Protein AF-A0A354ZD73-F1 (afdb_monomer)

Structure (mmCIF, N/CA/C/O backbone):
data_AF-A0A354ZD73-F1
#
_entry.id   AF-A0A354ZD73-F1
#
loop_
_atom_site.group_PDB
_atom_site.id
_atom_site.type_symbol
_atom_site.label_atom_id
_atom_site.label_alt_id
_atom_site.label_comp_id
_atom_site.label_asym_id
_atom_site.label_entity_id
_atom_site.label_seq_id
_atom_site.pdbx_PDB_ins_code
_atom_site.Cartn_x
_atom_site.Cartn_y
_atom_site.Cartn_z
_atom_site.occupancy
_atom_site.B_iso_or_equiv
_atom_site.auth_seq_id
_atom_site.auth_comp_id
_atom_site.auth_asym_id
_atom_site.auth_atom_id
_atom_site.pdbx_PDB_model_num
ATOM 1 N N . MET A 1 1 ? 19.094 -7.337 -6.794 1.00 48.59 1 MET A N 1
ATOM 2 C CA . MET A 1 1 ? 18.488 -6.090 -7.311 1.00 48.59 1 MET A CA 1
ATOM 3 C C . MET A 1 1 ? 19.042 -4.932 -6.494 1.00 48.59 1 MET A C 1
ATOM 5 O O . MET A 1 1 ? 19.182 -5.129 -5.290 1.00 48.59 1 MET A O 1
ATOM 9 N N . PRO A 1 2 ? 19.448 -3.804 -7.098 1.00 50.88 2 PRO A N 1
ATOM 10 C CA . PRO A 1 2 ? 19.983 -2.680 -6.335 1.00 50.88 2 PRO A CA 1
ATOM 11 C C . PRO A 1 2 ? 18.893 -2.115 -5.415 1.00 50.88 2 PRO A C 1
ATOM 13 O O . PRO A 1 2 ? 17.715 -2.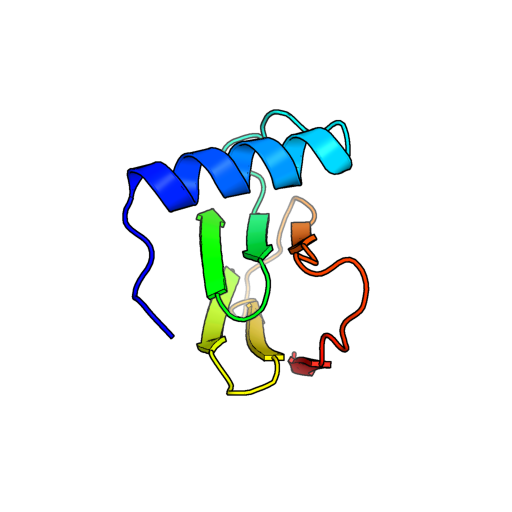094 -5.772 1.00 50.88 2 PRO A O 1
ATOM 16 N N . ASN A 1 3 ? 19.278 -1.717 -4.204 1.00 59.53 3 ASN A N 1
ATOM 17 C CA . ASN A 1 3 ? 18.376 -1.032 -3.282 1.00 59.53 3 ASN A CA 1
ATOM 18 C C . ASN A 1 3 ? 18.073 0.361 -3.849 1.00 59.53 3 ASN A C 1
ATOM 20 O O . ASN A 1 3 ? 19.011 1.128 -4.058 1.00 59.53 3 ASN A O 1
ATOM 24 N N . LEU A 1 4 ? 16.795 0.676 -4.086 1.00 70.94 4 LEU A N 1
ATOM 25 C CA . LEU A 1 4 ? 16.383 2.005 -4.540 1.00 70.94 4 LEU A CA 1
ATOM 26 C C . LEU A 1 4 ? 16.703 3.058 -3.475 1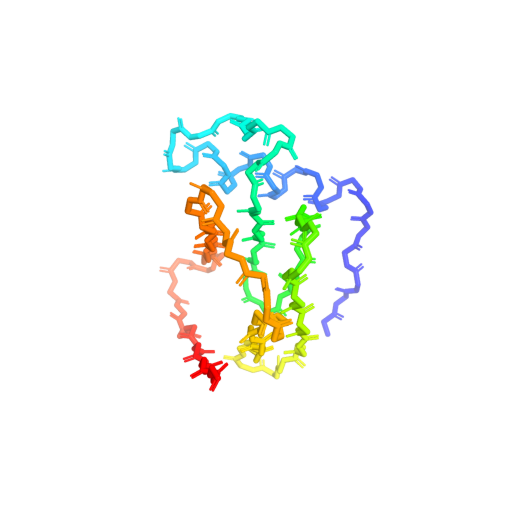.00 70.94 4 LEU A C 1
ATOM 28 O O . LEU A 1 4 ? 16.416 2.867 -2.287 1.00 70.94 4 LEU A O 1
ATOM 32 N N . THR A 1 5 ? 17.251 4.181 -3.918 1.00 83.31 5 THR A N 1
ATOM 33 C CA . THR A 1 5 ? 17.458 5.377 -3.100 1.00 83.31 5 THR A CA 1
ATOM 34 C C . THR A 1 5 ? 16.125 6.059 -2.776 1.00 83.31 5 THR A C 1
ATOM 36 O O . THR A 1 5 ? 15.111 5.824 -3.434 1.00 83.31 5 THR A O 1
ATOM 39 N N . SER A 1 6 ? 16.097 6.925 -1.757 1.00 82.44 6 SER A N 1
ATOM 40 C CA . SER A 1 6 ? 14.871 7.647 -1.376 1.00 82.44 6 SER A CA 1
ATOM 41 C C . SER A 1 6 ? 14.308 8.503 -2.518 1.00 82.44 6 SER A C 1
ATOM 43 O O . SER A 1 6 ? 13.100 8.513 -2.720 1.00 82.44 6 SER A O 1
ATOM 45 N N . ALA A 1 7 ? 15.175 9.147 -3.305 1.00 85.19 7 ALA A N 1
ATOM 46 C CA . ALA A 1 7 ? 14.761 9.977 -4.437 1.00 85.19 7 ALA A CA 1
ATOM 47 C C . ALA A 1 7 ? 14.120 9.151 -5.568 1.00 85.19 7 ALA A C 1
ATOM 49 O O . ALA A 1 7 ? 13.094 9.541 -6.118 1.00 85.19 7 ALA A O 1
ATOM 50 N N . GLU A 1 8 ? 14.676 7.976 -5.881 1.00 85.19 8 GLU A N 1
ATOM 51 C CA . GLU A 1 8 ? 14.094 7.071 -6.883 1.00 85.19 8 GLU A CA 1
ATOM 52 C C . GLU A 1 8 ? 12.728 6.539 -6.430 1.00 85.19 8 GLU A C 1
ATOM 54 O O . GLU A 1 8 ? 11.803 6.439 -7.233 1.00 85.19 8 GLU A O 1
ATOM 59 N N . LYS A 1 9 ? 12.565 6.242 -5.132 1.00 83.75 9 LYS A N 1
ATOM 60 C CA . LYS A 1 9 ? 11.270 5.817 -4.580 1.00 83.75 9 LYS A CA 1
ATOM 61 C C . LYS A 1 9 ? 10.207 6.903 -4.692 1.00 83.75 9 LYS A C 1
ATOM 63 O O . LYS A 1 9 ? 9.069 6.583 -5.019 1.00 83.75 9 LYS A O 1
ATOM 68 N N . GLU A 1 10 ? 10.564 8.158 -4.430 1.00 86.56 10 GLU A N 1
ATOM 69 C CA . GLU A 1 10 ? 9.647 9.296 -4.561 1.00 86.56 10 GLU A CA 1
ATOM 70 C C . GLU A 1 10 ? 9.183 9.486 -6.007 1.00 86.56 10 GLU A C 1
ATOM 72 O O . GLU A 1 10 ? 7.991 9.682 -6.246 1.00 86.56 10 GLU A O 1
ATOM 77 N N . GLN A 1 11 ? 10.095 9.362 -6.976 1.00 86.81 11 GLN A N 1
ATOM 78 C CA . GLN A 1 11 ? 9.742 9.466 -8.389 1.00 86.81 11 GLN A CA 1
ATOM 79 C C . GLN A 1 11 ? 8.784 8.345 -8.821 1.00 86.81 11 GLN A C 1
ATOM 81 O O . GLN A 1 11 ? 7.740 8.623 -9.410 1.00 86.81 11 GLN A O 1
ATOM 86 N N . LEU A 1 12 ? 9.086 7.091 -8.476 1.00 85.81 12 LEU A N 1
ATOM 87 C CA . LEU A 1 12 ? 8.227 5.954 -8.830 1.00 85.81 12 LEU A CA 1
ATOM 88 C C . LEU A 1 12 ? 6.873 6.003 -8.120 1.00 85.81 12 LEU A C 1
ATOM 90 O O . LEU A 1 12 ? 5.859 5.604 -8.688 1.00 85.81 12 LEU A O 1
ATOM 94 N N . LEU A 1 13 ? 6.836 6.517 -6.889 1.00 85.50 13 LEU A N 1
ATOM 95 C CA . LEU A 1 13 ? 5.589 6.752 -6.171 1.00 85.50 13 LEU A CA 1
ATOM 96 C C . LEU A 1 13 ? 4.722 7.777 -6.911 1.00 85.50 13 LEU A C 1
ATOM 98 O O . LEU A 1 13 ? 3.529 7.545 -7.094 1.00 85.50 13 LEU A O 1
ATOM 102 N N . ALA A 1 14 ? 5.316 8.883 -7.364 1.00 86.19 14 ALA A N 1
ATOM 103 C CA . ALA A 1 14 ? 4.604 9.904 -8.125 1.00 86.19 14 ALA A CA 1
ATOM 104 C C . ALA A 1 14 ? 4.064 9.354 -9.456 1.00 86.19 14 ALA A C 1
ATOM 106 O O . ALA A 1 14 ? 2.903 9.591 -9.787 1.00 86.19 14 ALA A O 1
ATOM 107 N N . GLU A 1 15 ? 4.867 8.575 -10.185 1.00 85.44 15 GLU A N 1
ATOM 108 C CA . GLU A 1 15 ? 4.455 7.919 -11.433 1.00 85.44 15 GLU A CA 1
ATOM 109 C C . GLU A 1 15 ? 3.316 6.909 -11.202 1.00 85.44 15 GLU A C 1
ATOM 111 O O . GLU A 1 15 ? 2.317 6.915 -11.928 1.00 85.44 15 GLU A O 1
ATOM 116 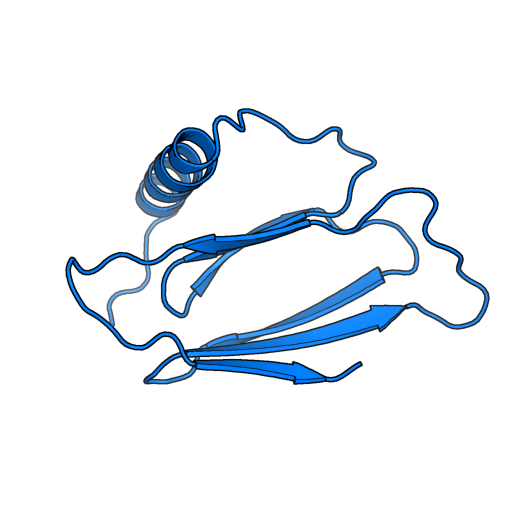N N . LEU A 1 16 ? 3.413 6.087 -10.151 1.00 84.19 16 LEU A N 1
ATOM 117 C CA . LEU A 1 16 ? 2.380 5.120 -9.777 1.00 84.19 16 LEU A CA 1
ATOM 118 C C . LEU A 1 16 ? 1.051 5.809 -9.458 1.00 84.19 16 LEU A C 1
ATOM 120 O O . LEU A 1 16 ? 0.009 5.407 -9.975 1.00 84.19 16 LEU A O 1
ATOM 124 N N . LEU A 1 17 ? 1.079 6.848 -8.626 1.00 85.12 17 LEU A N 1
ATOM 125 C CA . LEU A 1 17 ? -0.121 7.586 -8.246 1.00 85.12 17 LEU A CA 1
ATOM 126 C C . LEU A 1 17 ? -0.744 8.287 -9.467 1.00 85.12 17 LEU A C 1
ATOM 128 O O . LEU A 1 17 ? -1.946 8.144 -9.713 1.00 85.12 17 LEU A O 1
ATOM 132 N N . ALA A 1 18 ? 0.076 8.930 -10.304 1.00 86.12 18 ALA A N 1
ATOM 133 C CA . ALA A 1 18 ? -0.383 9.566 -11.537 1.00 86.12 18 ALA A CA 1
ATOM 134 C C . ALA A 1 18 ? -1.067 8.575 -12.497 1.00 86.12 18 ALA A C 1
ATOM 136 O O . ALA A 1 18 ? -2.079 8.922 -13.107 1.00 86.12 18 ALA A O 1
ATOM 137 N N . SER A 1 19 ? -0.581 7.328 -12.587 1.00 83.44 19 SER A N 1
ATOM 138 C CA . SER A 1 19 ? -1.158 6.296 -13.468 1.00 83.44 19 SER A CA 1
ATOM 139 C C . SER A 1 19 ? -2.620 5.949 -13.151 1.00 83.44 19 SER A C 1
ATOM 141 O O . SER A 1 19 ? -3.373 5.555 -14.041 1.00 83.44 19 SER A O 1
ATOM 143 N N . ILE A 1 20 ? -3.046 6.147 -11.900 1.00 81.25 20 ILE A N 1
ATOM 144 C CA . ILE A 1 20 ? -4.421 5.917 -11.438 1.00 81.25 20 ILE A CA 1
ATOM 145 C C . ILE A 1 20 ? -5.197 7.229 -11.227 1.00 81.25 20 ILE A C 1
ATOM 147 O O . ILE A 1 20 ? -6.245 7.227 -10.586 1.00 81.25 20 ILE A O 1
ATOM 151 N N . ASN A 1 21 ? -4.697 8.353 -11.763 1.00 84.31 21 ASN A N 1
ATOM 152 C CA . ASN A 1 21 ? -5.209 9.715 -11.540 1.00 84.31 21 ASN A CA 1
ATOM 153 C C . ASN A 1 21 ? -5.321 10.105 -10.056 1.00 84.31 21 ASN A C 1
ATOM 155 O O . ASN A 1 21 ? -6.096 10.994 -9.693 1.00 84.31 21 ASN A O 1
ATOM 159 N N . GLN A 1 22 ? -4.533 9.463 -9.196 1.00 82.38 22 GLN A N 1
ATOM 160 C CA . GLN A 1 22 ? -4.478 9.764 -7.778 1.00 82.38 22 GLN A CA 1
ATOM 161 C C . GLN A 1 22 ? -3.272 10.653 -7.509 1.00 82.38 22 GLN A C 1
ATOM 163 O O . GLN A 1 22 ? -2.205 10.455 -8.067 1.00 82.38 22 GLN A O 1
ATOM 168 N N . HIS A 1 23 ? -3.433 11.658 -6.658 1.00 75.50 23 HIS A N 1
ATOM 169 C CA . HIS A 1 23 ? -2.335 12.582 -6.339 1.00 75.50 23 HIS A CA 1
ATOM 170 C C . HIS A 1 23 ? -1.989 12.548 -4.856 1.00 75.50 23 HIS A C 1
ATOM 172 O O . HIS A 1 23 ? -0.840 12.760 -4.473 1.00 75.50 23 HIS A O 1
ATOM 178 N N . LYS A 1 24 ? -2.990 12.288 -4.010 1.0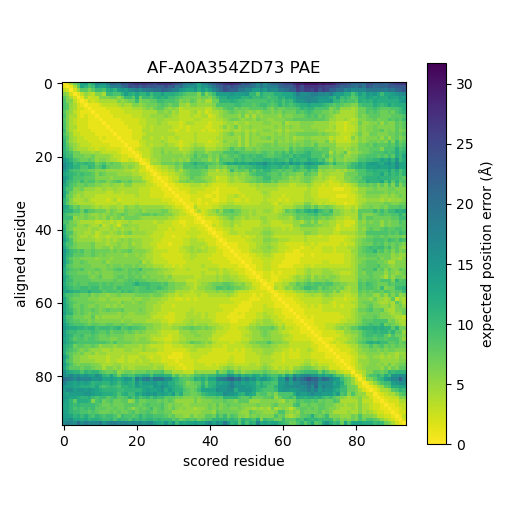0 76.88 24 LYS A N 1
ATOM 179 C CA . LYS A 1 24 ? -2.836 12.250 -2.564 1.00 76.88 24 LYS A CA 1
ATOM 180 C C . LYS A 1 24 ? -3.996 11.485 -1.933 1.00 76.88 24 LYS A C 1
ATOM 182 O O . LYS A 1 24 ? -5.138 11.651 -2.349 1.00 76.88 24 LYS A O 1
ATOM 187 N N . PHE A 1 25 ? -3.698 10.686 -0.917 1.00 81.19 25 PHE A N 1
ATOM 188 C CA . PHE A 1 25 ? -4.701 10.157 0.002 1.00 81.19 25 PHE A CA 1
ATOM 189 C C . PHE A 1 25 ? -4.792 11.050 1.241 1.00 81.19 25 PHE A C 1
ATOM 191 O O . PHE A 1 25 ? -3.788 11.626 1.672 1.00 81.19 25 PHE A O 1
ATOM 198 N N . GLU A 1 26 ? -5.983 11.147 1.826 1.00 84.31 26 GLU A N 1
ATOM 199 C CA . GLU A 1 26 ? -6.139 11.811 3.119 1.00 84.31 26 GLU A CA 1
ATOM 200 C C . GLU A 1 26 ? -5.376 11.046 4.220 1.00 84.31 26 GLU A C 1
ATOM 202 O O . GLU A 1 26 ? -5.241 9.819 4.138 1.00 84.31 26 GLU A O 1
ATOM 207 N N . PRO A 1 27 ? -4.851 11.734 5.254 1.00 83.06 27 PRO A N 1
ATOM 208 C CA . PRO A 1 27 ? -4.022 11.100 6.284 1.00 83.06 27 PRO A CA 1
ATOM 209 C C . PRO A 1 27 ? -4.723 9.983 7.072 1.00 83.06 27 PRO A C 1
ATOM 211 O O . PRO A 1 27 ? -4.060 9.101 7.613 1.00 83.06 27 PRO A O 1
ATOM 214 N N . ASP A 1 28 ? -6.053 10.009 7.148 1.00 85.00 28 ASP A N 1
ATOM 215 C CA . ASP A 1 28 ? -6.892 9.028 7.842 1.00 85.00 28 ASP A CA 1
ATOM 216 C C . ASP A 1 28 ? -7.311 7.840 6.954 1.00 85.00 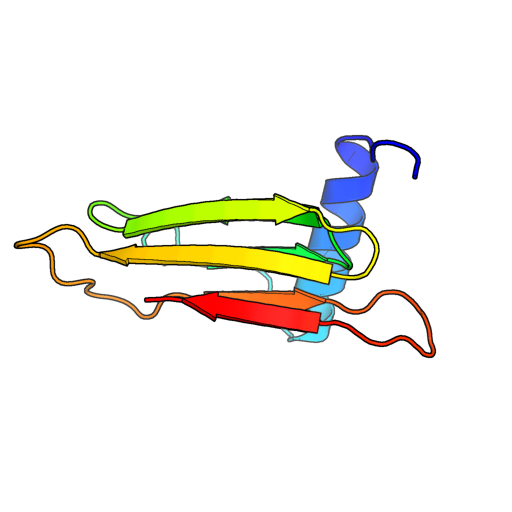28 ASP A C 1
ATOM 218 O O . ASP A 1 28 ? -8.084 6.975 7.381 1.00 85.00 28 ASP A O 1
ATOM 222 N N . ILE A 1 29 ? -6.805 7.779 5.721 1.00 88.38 29 ILE A N 1
ATOM 223 C CA . ILE A 1 29 ? -7.028 6.678 4.787 1.00 88.38 29 ILE A CA 1
ATOM 224 C C . ILE A 1 29 ? -5.767 5.822 4.732 1.00 88.38 29 ILE A C 1
ATOM 226 O O . ILE A 1 29 ? -4.687 6.280 4.342 1.00 88.38 29 ILE A O 1
ATOM 230 N N . ALA A 1 30 ? -5.908 4.549 5.100 1.00 91.62 30 ALA A N 1
ATOM 231 C CA . ALA A 1 30 ? -4.815 3.599 4.984 1.00 91.62 30 ALA A CA 1
ATOM 232 C C . ALA A 1 30 ? -4.536 3.288 3.511 1.00 91.62 30 ALA A C 1
ATOM 234 O O . ALA A 1 30 ? -5.448 2.935 2.760 1.00 91.62 30 ALA A O 1
ATOM 235 N N . HIS A 1 31 ? -3.274 3.393 3.115 1.00 91.38 31 HIS A N 1
ATOM 236 C CA . HIS A 1 31 ? -2.835 3.111 1.756 1.00 91.38 31 HIS A CA 1
ATOM 237 C C . HIS A 1 31 ? -1.442 2.492 1.751 1.00 91.38 31 HIS A C 1
ATOM 239 O O . HIS A 1 31 ? -0.606 2.812 2.599 1.00 91.38 31 HIS A O 1
ATOM 245 N N . ILE A 1 32 ? -1.209 1.568 0.824 1.00 90.25 32 ILE A N 1
ATOM 246 C CA . ILE A 1 32 ? 0.082 0.920 0.618 1.00 90.25 32 ILE A CA 1
ATOM 247 C C . ILE A 1 32 ? 0.391 0.939 -0.874 1.00 90.25 32 ILE A C 1
ATOM 249 O O . ILE A 1 32 ? -0.372 0.400 -1.679 1.00 90.25 32 ILE A O 1
ATOM 253 N N . GLU A 1 33 ? 1.535 1.517 -1.228 1.00 89.06 33 GLU A N 1
ATOM 254 C CA . GLU A 1 33 ? 2.041 1.567 -2.593 1.00 89.06 33 GLU A CA 1
ATOM 255 C C . GLU A 1 33 ? 3.174 0.563 -2.771 1.00 89.06 33 GLU A C 1
ATOM 257 O O . GLU A 1 33 ? 4.244 0.661 -2.160 1.00 89.06 33 GLU A O 1
ATOM 262 N N . ILE A 1 34 ? 2.927 -0.418 -3.629 1.00 85.62 34 ILE A N 1
ATOM 263 C CA . ILE A 1 34 ? 3.846 -1.500 -3.950 1.00 85.62 34 ILE A CA 1
ATOM 264 C C . ILE A 1 34 ? 4.176 -1.396 -5.424 1.00 85.62 34 ILE A C 1
ATOM 266 O O . ILE A 1 34 ? 3.288 -1.304 -6.264 1.00 85.62 34 ILE A O 1
ATOM 270 N N . HIS A 1 35 ? 5.456 -1.440 -5.747 1.00 81.81 35 HIS A N 1
ATOM 271 C CA . HIS A 1 35 ? 5.933 -1.306 -7.105 1.00 81.81 35 HIS A CA 1
ATOM 272 C C . HIS A 1 35 ? 6.944 -2.408 -7.411 1.00 81.81 35 HIS A C 1
ATOM 274 O O . HIS A 1 35 ? 7.941 -2.580 -6.700 1.00 81.81 35 HIS A O 1
ATOM 280 N N . GLY A 1 36 ? 6.634 -3.222 -8.424 1.00 78.81 36 GLY A N 1
ATOM 281 C CA . GLY A 1 36 ? 7.318 -4.493 -8.649 1.00 78.81 36 GLY A CA 1
ATOM 282 C C . GLY A 1 36 ? 7.204 -5.399 -7.420 1.00 78.81 36 GLY A C 1
ATOM 283 O O . GLY A 1 36 ? 6.105 -5.822 -7.055 1.00 78.81 36 GLY A O 1
ATOM 284 N N . ASN A 1 37 ? 8.342 -5.646 -6.765 1.00 77.31 37 ASN A N 1
ATOM 285 C CA . ASN A 1 37 ? 8.456 -6.509 -5.585 1.00 77.31 37 ASN A CA 1
ATOM 286 C C . ASN A 1 37 ? 8.747 -5.718 -4.294 1.00 77.31 37 ASN A C 1
ATOM 288 O O . ASN A 1 37 ? 9.075 -6.313 -3.267 1.00 77.31 37 ASN A O 1
ATOM 292 N N . GLN A 1 38 ? 8.681 -4.381 -4.329 1.00 78.12 38 GLN A N 1
ATOM 293 C CA . GLN A 1 38 ? 9.075 -3.513 -3.216 1.00 78.12 38 GLN A CA 1
ATOM 294 C C . GLN A 1 38 ? 7.938 -2.603 -2.758 1.00 78.12 38 GLN A C 1
ATOM 296 O O . GLN A 1 38 ? 7.167 -2.091 -3.564 1.00 78.12 38 GLN A O 1
ATOM 301 N N . VAL A 1 39 ? 7.878 -2.352 -1.450 1.00 83.75 39 VAL A N 1
ATOM 302 C CA . VAL A 1 39 ? 7.009 -1.316 -0.880 1.00 83.75 39 VAL A CA 1
ATOM 303 C C . VAL A 1 39 ? 7.693 0.040 -1.038 1.00 83.75 39 VAL A C 1
ATOM 305 O O . VAL A 1 39 ? 8.798 0.241 -0.522 1.00 83.75 39 VAL A O 1
ATOM 308 N N . LEU A 1 40 ? 7.036 0.959 -1.745 1.00 83.75 40 LEU A N 1
ATOM 309 C CA . LEU A 1 40 ? 7.497 2.336 -1.914 1.00 83.75 40 LEU A CA 1
ATOM 310 C C . LEU A 1 40 ? 7.084 3.198 -0.724 1.00 83.75 40 LEU A C 1
ATOM 312 O O . LEU A 1 40 ? 7.916 3.908 -0.163 1.00 83.75 40 LEU A O 1
ATOM 316 N N . ASN A 1 41 ? 5.815 3.099 -0.326 1.00 85.75 41 ASN A N 1
ATOM 317 C CA . ASN A 1 41 ? 5.227 3.897 0.737 1.00 85.75 41 ASN A CA 1
ATOM 318 C C . ASN A 1 41 ? 4.080 3.146 1.431 1.00 85.75 41 ASN A C 1
ATOM 320 O O . ASN A 1 41 ? 3.503 2.203 0.882 1.00 85.75 41 ASN A O 1
ATOM 324 N N . LYS A 1 42 ? 3.793 3.535 2.678 1.00 88.44 42 LYS A N 1
ATOM 325 C CA . LYS A 1 42 ? 2.616 3.073 3.413 1.00 88.44 42 LYS A CA 1
ATOM 326 C C . LYS A 1 42 ? 2.152 4.106 4.432 1.00 88.44 42 LYS A C 1
ATOM 328 O O . LYS A 1 42 ? 2.955 4.631 5.200 1.00 88.44 42 LYS A O 1
ATOM 333 N N . ASN A 1 43 ? 0.843 4.284 4.510 1.00 91.00 43 ASN A N 1
ATOM 334 C CA . ASN A 1 43 ? 0.154 4.944 5.607 1.00 91.00 43 ASN A CA 1
ATOM 335 C C . ASN A 1 43 ? -0.773 3.929 6.276 1.00 91.00 43 ASN A C 1
ATOM 337 O O . ASN A 1 43 ? -1.639 3.346 5.622 1.00 91.00 43 ASN A O 1
ATOM 341 N N . LEU A 1 44 ? -0.582 3.698 7.572 1.00 90.62 44 LEU A N 1
ATOM 342 C CA . LEU A 1 44 ? -1.391 2.759 8.344 1.00 90.62 44 LEU A CA 1
ATOM 343 C C . LEU A 1 44 ? -2.205 3.522 9.381 1.00 90.62 44 LEU A C 1
ATOM 345 O O . LEU A 1 44 ? -1.695 4.426 10.039 1.00 90.62 44 LEU A O 1
ATOM 349 N N . VAL A 1 45 ? -3.460 3.120 9.540 1.00 91.81 45 VAL A N 1
ATOM 350 C CA . VAL A 1 45 ? -4.356 3.644 10.574 1.00 91.81 45 VAL A CA 1
ATOM 351 C C . VAL A 1 45 ? -4.378 2.714 11.781 1.00 91.81 45 VAL A C 1
ATOM 353 O O . VAL A 1 45 ? -3.996 1.544 11.700 1.00 91.81 45 VAL A O 1
ATOM 356 N N . GLU A 1 46 ? -4.843 3.232 12.913 1.00 92.00 46 GLU A N 1
ATOM 357 C CA . GLU A 1 46 ? -4.956 2.456 14.143 1.00 92.00 46 GLU A CA 1
ATOM 358 C C . GLU A 1 46 ? -5.788 1.179 13.933 1.00 92.00 46 GLU A C 1
ATOM 360 O O . GLU A 1 46 ? -6.847 1.191 13.303 1.00 92.00 46 GLU A O 1
ATOM 365 N N . GLY A 1 47 ? -5.289 0.057 14.455 1.00 91.19 47 GLY A N 1
ATOM 366 C CA . GLY A 1 47 ? -5.941 -1.241 14.311 1.00 91.19 47 GLY A CA 1
ATOM 367 C C . GLY A 1 47 ? -5.609 -1.996 13.024 1.00 91.19 47 GLY A C 1
ATOM 368 O O . GLY A 1 47 ? -5.984 -3.162 12.934 1.00 91.19 47 GLY A O 1
ATOM 369 N N . LEU A 1 48 ? -4.892 -1.404 12.061 1.00 92.75 48 LEU A N 1
ATOM 370 C CA . LEU A 1 48 ? -4.447 -2.083 10.841 1.00 92.75 48 LEU A CA 1
ATOM 371 C C . LEU A 1 48 ? -2.957 -2.450 10.913 1.00 92.75 48 LEU A C 1
ATOM 373 O O . LEU A 1 48 ? -2.091 -1.593 11.072 1.00 92.75 48 LEU A O 1
ATOM 377 N N . ILE A 1 49 ? -2.653 -3.732 10.723 1.00 91.81 49 ILE A N 1
ATOM 378 C CA . ILE A 1 49 ? -1.294 -4.262 10.601 1.00 91.81 49 ILE A CA 1
ATOM 379 C C . ILE A 1 49 ? -1.073 -4.710 9.160 1.00 91.81 49 ILE A C 1
ATOM 381 O O . ILE A 1 49 ? -1.837 -5.519 8.634 1.00 91.81 49 ILE A O 1
ATOM 385 N N . VAL A 1 50 ? 0.005 -4.218 8.548 1.00 89.31 50 VAL A N 1
ATOM 386 C CA . VAL A 1 50 ? 0.461 -4.662 7.227 1.00 89.31 50 VAL A CA 1
ATOM 387 C C . VAL A 1 50 ? 1.934 -5.041 7.295 1.00 89.31 50 VAL A C 1
ATOM 389 O O . VAL A 1 50 ? 2.797 -4.209 7.594 1.00 89.31 50 VAL A O 1
ATOM 392 N N . GLU A 1 51 ? 2.209 -6.305 6.996 1.00 88.62 51 GLU A N 1
ATOM 393 C CA . GLU A 1 51 ? 3.550 -6.874 6.897 1.00 88.62 51 GLU A CA 1
ATOM 394 C C . GLU A 1 51 ? 3.819 -7.236 5.439 1.00 88.62 51 GLU A C 1
ATOM 396 O O . GLU A 1 51 ? 2.981 -7.854 4.785 1.00 88.62 51 GLU A O 1
ATOM 401 N N . SER A 1 52 ? 4.983 -6.850 4.925 1.00 83.81 52 SER A N 1
ATOM 402 C CA . SER A 1 52 ? 5.364 -7.070 3.531 1.00 83.81 52 SER A CA 1
ATOM 403 C C . SER A 1 52 ? 6.730 -7.735 3.440 1.00 83.81 52 SER A C 1
ATOM 405 O O . SER A 1 52 ? 7.672 -7.297 4.101 1.00 83.81 52 SER A O 1
ATOM 407 N N . GLU A 1 53 ? 6.849 -8.729 2.571 1.00 84.50 53 GLU A N 1
ATOM 408 C CA . GLU A 1 53 ? 8.084 -9.448 2.274 1.00 84.50 53 GLU A CA 1
ATOM 409 C C . GLU A 1 53 ? 8.329 -9.422 0.761 1.00 84.50 53 GLU A C 1
ATOM 411 O O . GLU A 1 53 ? 7.485 -9.860 -0.025 1.00 84.50 53 GLU A O 1
ATOM 416 N N . THR A 1 54 ? 9.482 -8.892 0.349 1.00 80.62 54 THR A N 1
ATOM 417 C CA . THR A 1 54 ? 9.933 -8.920 -1.047 1.00 80.62 54 THR A CA 1
ATOM 418 C C . THR A 1 54 ? 10.368 -10.332 -1.421 1.00 80.62 54 THR A C 1
ATOM 420 O O . THR A 1 54 ? 11.207 -10.924 -0.744 1.00 80.62 54 THR A O 1
ATOM 423 N N . LEU A 1 55 ? 9.819 -10.855 -2.515 1.00 80.12 55 LEU A N 1
ATOM 424 C CA . LEU A 1 55 ? 10.192 -12.137 -3.105 1.00 80.12 55 LEU A CA 1
ATOM 425 C C . LEU A 1 55 ? 10.989 -11.904 -4.400 1.00 80.12 55 LEU A C 1
ATOM 427 O O . LEU A 1 55 ? 11.058 -10.790 -4.924 1.00 80.12 55 LEU A O 1
ATOM 431 N N . GLU A 1 56 ? 11.584 -12.969 -4.936 1.00 77.50 56 GLU A N 1
ATOM 432 C CA . GLU A 1 56 ? 12.310 -12.924 -6.213 1.00 77.50 56 GLU A CA 1
ATOM 433 C C . GLU A 1 56 ? 11.392 -12.544 -7.390 1.00 77.50 56 GLU A C 1
ATOM 435 O O . GLU A 1 56 ? 11.791 -11.787 -8.272 1.00 77.50 56 GLU A O 1
ATOM 440 N N . ASP A 1 57 ? 10.136 -12.994 -7.356 1.00 73.50 57 ASP A N 1
ATOM 441 C CA . ASP A 1 57 ? 9.142 -12.867 -8.428 1.00 73.50 57 ASP A CA 1
ATOM 442 C C . ASP A 1 57 ? 7.830 -12.193 -7.978 1.00 73.50 57 ASP A C 1
ATOM 444 O O . ASP A 1 57 ? 6.793 -12.309 -8.635 1.00 73.50 57 ASP A O 1
ATOM 448 N N . GLY A 1 58 ? 7.840 -11.517 -6.830 1.00 76.06 58 GLY A N 1
ATOM 449 C CA . GLY A 1 58 ? 6.643 -10.859 -6.325 1.00 76.06 58 GLY A CA 1
ATOM 450 C C . GLY A 1 58 ? 6.811 -10.239 -4.950 1.00 76.06 58 GLY A C 1
ATOM 451 O O . GLY A 1 58 ? 7.914 -10.001 -4.458 1.00 76.06 58 GLY A O 1
ATOM 452 N N . VAL A 1 59 ? 5.680 -10.009 -4.300 1.00 82.44 59 VAL A N 1
ATOM 453 C CA . VAL A 1 59 ? 5.607 -9.505 -2.931 1.00 82.44 59 VAL A CA 1
ATOM 454 C C . VAL A 1 59 ? 4.575 -10.324 -2.168 1.00 82.44 59 VAL A C 1
ATOM 456 O O . VAL A 1 59 ? 3.496 -10.631 -2.680 1.00 82.44 59 VAL A O 1
ATOM 459 N N . ARG A 1 60 ? 4.895 -10.688 -0.930 1.00 84.56 60 ARG A N 1
ATOM 460 C CA . ARG A 1 60 ? 3.924 -11.254 0.005 1.00 84.56 60 ARG A CA 1
ATOM 461 C C . ARG A 1 60 ? 3.463 -10.157 0.943 1.00 84.56 60 ARG A C 1
ATOM 463 O O . ARG A 1 60 ? 4.294 -9.496 1.561 1.00 84.56 60 ARG A O 1
ATOM 470 N N . VAL A 1 61 ? 2.150 -9.994 1.073 1.00 84.44 61 VAL A N 1
ATOM 471 C CA . VAL A 1 61 ? 1.551 -9.000 1.968 1.00 84.44 61 VAL A CA 1
ATOM 472 C C . VAL A 1 61 ? 0.580 -9.703 2.907 1.00 84.44 61 VAL A C 1
ATOM 474 O O . VAL A 1 61 ? -0.340 -10.383 2.458 1.00 84.44 61 VAL A O 1
ATOM 477 N N . ARG A 1 62 ? 0.784 -9.537 4.214 1.00 88.62 62 ARG A N 1
ATOM 478 C CA . ARG A 1 62 ? -0.147 -9.983 5.256 1.00 88.62 62 ARG A CA 1
ATOM 479 C C . ARG A 1 62 ? -0.862 -8.782 5.833 1.00 88.62 62 ARG A C 1
ATOM 481 O O . ARG A 1 62 ? -0.212 -7.842 6.295 1.00 88.62 62 ARG A O 1
ATOM 488 N N . ILE A 1 63 ? -2.187 -8.834 5.816 1.00 89.25 63 ILE A N 1
ATOM 489 C CA . ILE A 1 63 ? -3.051 -7.727 6.218 1.00 89.25 63 ILE A CA 1
ATOM 490 C C . ILE A 1 63 ? -3.910 -8.219 7.370 1.00 89.25 63 ILE A C 1
ATOM 492 O O . ILE A 1 63 ? -4.643 -9.187 7.219 1.00 89.25 63 ILE A O 1
ATOM 496 N N . ARG A 1 64 ? -3.824 -7.562 8.526 1.00 92.06 64 ARG A N 1
ATOM 497 C CA . ARG A 1 64 ? -4.573 -7.957 9.721 1.00 92.06 64 ARG A CA 1
ATOM 498 C C . ARG A 1 64 ? -5.240 -6.754 10.361 1.00 92.06 64 ARG A C 1
ATOM 500 O O . ARG A 1 64 ? -4.581 -5.756 10.641 1.00 92.06 64 ARG A O 1
ATOM 507 N N . VAL A 1 65 ? -6.531 -6.881 10.652 1.00 92.94 65 VAL A N 1
ATOM 508 C CA . VAL A 1 65 ? -7.242 -5.939 11.522 1.00 92.94 65 VAL A CA 1
ATOM 509 C C . VAL A 1 65 ? -7.221 -6.490 12.942 1.00 92.94 65 VAL A C 1
ATOM 511 O O . VAL A 1 65 ? -7.578 -7.645 13.184 1.00 92.9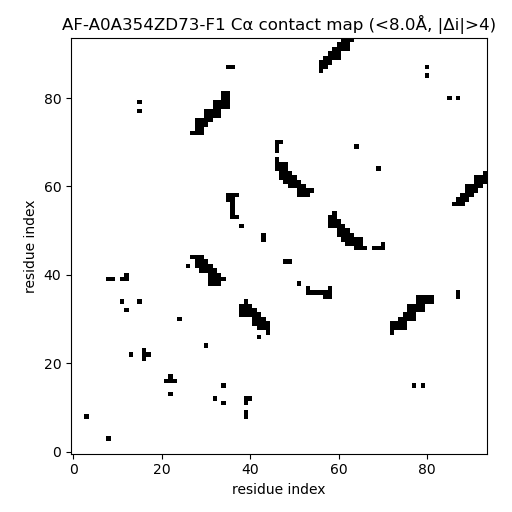4 65 VAL A O 1
ATOM 514 N N . LEU A 1 66 ? -6.765 -5.676 13.889 1.00 93.06 66 LEU A N 1
ATOM 515 C CA . LEU A 1 66 ? -6.726 -6.040 15.296 1.00 93.06 66 LEU A CA 1
ATOM 516 C C . LEU A 1 66 ? -8.138 -6.287 15.831 1.00 93.06 66 LEU A C 1
ATOM 518 O O . LEU A 1 66 ? -9.106 -5.612 15.479 1.00 93.06 66 LEU A O 1
ATOM 522 N N . ARG A 1 67 ? -8.254 -7.259 16.736 1.00 93.69 67 ARG A N 1
ATOM 523 C CA . ARG A 1 67 ? -9.526 -7.583 17.385 1.00 93.69 67 ARG A CA 1
ATOM 524 C C . ARG A 1 67 ? -10.095 -6.341 18.076 1.00 93.69 67 ARG A C 1
ATOM 526 O O . ARG A 1 67 ? -9.394 -5.681 18.834 1.00 93.69 67 ARG A O 1
ATOM 533 N N . GLY A 1 68 ? -11.382 -6.079 17.852 1.00 94.25 68 GLY A N 1
ATOM 534 C CA . GLY A 1 68 ? -12.089 -4.941 18.445 1.00 94.25 68 GLY A CA 1
ATOM 535 C C . GLY A 1 68 ? -11.962 -3.637 17.654 1.00 94.25 68 GLY A C 1
ATOM 536 O O . GLY A 1 68 ? -12.636 -2.672 18.000 1.00 94.25 68 GLY A O 1
ATOM 537 N N . PHE A 1 69 ? -11.170 -3.610 16.579 1.00 92.75 69 PHE A N 1
ATOM 538 C CA . PHE A 1 69 ? -11.077 -2.459 15.688 1.00 92.75 69 PHE A CA 1
ATOM 539 C C . PHE A 1 69 ? -12.012 -2.611 14.489 1.00 92.75 69 PHE A C 1
ATOM 541 O O . PHE A 1 69 ? -12.154 -3.687 13.914 1.00 92.75 69 PHE A O 1
ATOM 548 N N . THR A 1 70 ? -12.652 -1.506 14.112 1.00 91.19 70 THR A N 1
ATOM 549 C CA . THR A 1 70 ? -13.406 -1.373 12.862 1.00 91.19 70 THR A CA 1
ATOM 550 C C . THR A 1 70 ? -12.796 -0.224 12.079 1.00 91.19 70 THR A C 1
ATOM 552 O O . THR A 1 70 ? -12.727 0.900 12.577 1.00 91.19 70 THR A O 1
ATOM 555 N N . LEU A 1 71 ? -12.338 -0.508 10.862 1.00 89.44 71 LEU A N 1
ATOM 556 C CA . LEU A 1 71 ? -11.793 0.514 9.978 1.00 89.44 71 LEU A CA 1
ATOM 557 C C . LEU A 1 71 ? -12.945 1.351 9.419 1.00 89.44 71 LEU A C 1
ATOM 559 O O . LEU A 1 71 ? -13.886 0.807 8.845 1.00 89.44 71 LEU A O 1
ATOM 563 N N . LYS A 1 72 ? -12.882 2.671 9.619 1.00 90.06 72 LYS A N 1
ATOM 564 C CA . LYS A 1 72 ? -13.920 3.607 9.152 1.00 90.06 72 LYS A CA 1
ATOM 565 C C . LYS A 1 72 ? -13.867 3.828 7.641 1.00 90.06 72 LYS A C 1
ATOM 567 O O . LYS A 1 72 ? -14.906 4.010 7.018 1.00 90.06 72 LYS A O 1
ATOM 572 N N . ASN A 1 73 ? -12.658 3.803 7.086 1.00 90.81 73 ASN A N 1
ATOM 573 C CA . ASN A 1 73 ? -12.372 4.076 5.685 1.00 90.81 73 ASN A CA 1
ATOM 574 C C . ASN A 1 73 ? -11.853 2.806 4.986 1.00 90.81 73 ASN A C 1
ATOM 576 O O . ASN A 1 73 ? -11.254 1.950 5.650 1.00 90.81 73 ASN A O 1
ATOM 580 N N . PRO A 1 74 ? -12.040 2.681 3.659 1.00 89.62 74 PRO A N 1
ATOM 581 C CA . PRO A 1 74 ? -11.397 1.640 2.867 1.00 89.62 74 PRO A CA 1
ATOM 582 C C . PRO A 1 74 ? -9.871 1.679 2.993 1.00 89.62 74 PRO A C 1
ATOM 584 O O . PRO A 1 74 ? -9.272 2.740 3.170 1.00 89.62 74 PRO A O 1
ATOM 587 N N . VAL A 1 75 ? -9.245 0.512 2.855 1.00 89.88 75 VAL A N 1
ATOM 588 C CA . VAL A 1 75 ? -7.788 0.392 2.747 1.00 89.88 75 VAL A CA 1
ATOM 589 C C . VAL A 1 75 ? -7.424 0.275 1.273 1.00 89.88 75 VAL A C 1
ATOM 591 O O . VAL A 1 75 ? 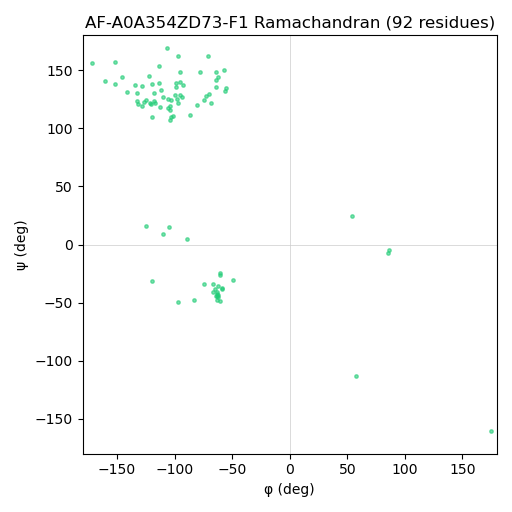-7.932 -0.609 0.582 1.00 89.88 75 VAL A O 1
ATOM 594 N N . HIS A 1 76 ? -6.545 1.150 0.792 1.00 89.88 76 HIS A N 1
ATOM 595 C CA . HIS A 1 76 ? -6.100 1.162 -0.597 1.00 89.88 76 HIS A CA 1
ATOM 596 C C . HIS A 1 76 ? -4.796 0.377 -0.758 1.00 89.88 76 HIS A C 1
ATOM 598 O O . HIS A 1 76 ? -3.818 0.614 -0.054 1.00 89.88 76 HIS A O 1
ATOM 604 N N . PHE A 1 77 ? -4.768 -0.547 -1.713 1.00 86.75 77 PHE A N 1
ATOM 605 C CA . PHE A 1 77 ? -3.557 -1.262 -2.100 1.00 86.75 77 PHE A CA 1
ATOM 606 C C . PHE A 1 77 ? -3.272 -0.975 -3.568 1.00 86.75 77 PHE A C 1
ATOM 608 O O . PHE A 1 77 ? -4.010 -1.416 -4.449 1.00 86.75 77 PHE A O 1
ATOM 615 N N . CYS A 1 78 ? -2.213 -0.217 -3.822 1.00 85.75 78 CYS A N 1
ATOM 616 C CA . CYS A 1 78 ? -1.799 0.164 -5.161 1.00 85.75 78 CYS A CA 1
ATOM 617 C C . CYS A 1 78 ? -0.625 -0.720 -5.581 1.00 85.75 78 CYS A C 1
ATOM 619 O O . CYS A 1 78 ? 0.471 -0.596 -5.039 1.00 85.75 78 CYS A O 1
ATOM 621 N N . PHE A 1 79 ? -0.863 -1.614 -6.541 1.00 81.75 79 PHE A N 1
ATOM 622 C CA . PHE A 1 79 ? 0.159 -2.486 -7.116 1.00 81.75 79 PHE A CA 1
ATOM 623 C C . PHE A 1 79 ? 0.573 -1.955 -8.491 1.00 81.75 79 PHE A C 1
ATOM 625 O O . PHE A 1 79 ? -0.203 -1.996 -9.442 1.00 81.75 79 PHE A O 1
ATOM 632 N N . GLY A 1 80 ? 1.792 -1.434 -8.587 1.00 73.88 80 GLY A N 1
ATOM 633 C CA . GLY A 1 80 ? 2.402 -0.963 -9.824 1.00 73.88 80 GLY A CA 1
ATOM 634 C C . GLY A 1 80 ? 3.240 -2.039 -10.510 1.00 73.88 80 GLY A C 1
ATOM 635 O O . GLY A 1 80 ? 4.035 -2.725 -9.859 1.00 73.88 80 GLY A O 1
ATOM 636 N N . LEU A 1 81 ? 3.106 -2.131 -11.833 1.00 68.44 81 LEU A N 1
ATOM 637 C CA . LEU A 1 81 ? 3.982 -2.892 -12.728 1.00 68.44 81 LEU A CA 1
ATOM 638 C C . LEU A 1 81 ? 4.994 -1.941 -13.388 1.00 68.44 81 LEU A C 1
ATOM 640 O O . LEU A 1 81 ? 4.613 -0.862 -13.826 1.00 68.44 81 LEU A O 1
ATOM 644 N N . ILE A 1 82 ? 6.271 -2.340 -13.443 1.00 55.91 82 ILE A N 1
ATOM 645 C CA . ILE A 1 82 ? 7.356 -1.576 -14.097 1.00 55.91 82 ILE A CA 1
ATOM 646 C C . ILE A 1 82 ? 7.648 -2.043 -15.522 1.00 55.91 82 ILE A C 1
ATOM 648 O O . ILE A 1 82 ? 7.795 -1.191 -16.392 1.00 55.91 82 ILE A O 1
ATOM 652 N N . PRO A 1 83 ? 7.824 -3.348 -15.802 1.00 64.06 83 PRO A N 1
ATOM 653 C CA . PRO A 1 83 ? 8.228 -3.738 -17.141 1.00 64.06 83 PRO A CA 1
ATOM 654 C C . PRO A 1 83 ? 7.027 -3.702 -18.090 1.00 64.06 83 PRO A C 1
ATOM 656 O O . PRO A 1 83 ? 5.918 -4.058 -17.690 1.00 64.06 83 PRO A O 1
ATOM 659 N N . ASP A 1 84 ? 7.279 -3.385 -19.364 1.00 66.12 84 ASP A N 1
ATOM 660 C CA . ASP A 1 84 ? 6.283 -3.475 -20.447 1.00 66.12 84 ASP A CA 1
ATOM 661 C C . ASP A 1 84 ? 5.567 -4.836 -20.463 1.00 66.12 84 ASP A C 1
ATOM 663 O O . ASP A 1 84 ? 4.406 -4.938 -20.848 1.00 66.12 84 ASP A O 1
ATOM 667 N N . ASN A 1 85 ? 6.267 -5.892 -20.030 1.00 68.44 85 ASN A N 1
ATOM 668 C CA . ASN A 1 85 ? 5.720 -7.224 -19.808 1.00 68.44 85 ASN A CA 1
ATOM 669 C C . ASN A 1 85 ? 6.341 -7.843 -18.546 1.00 68.44 85 ASN A C 1
ATOM 671 O O . ASN A 1 85 ? 7.563 -7.874 -18.401 1.00 68.44 85 ASN A O 1
ATOM 675 N N . GLY A 1 86 ? 5.521 -8.391 -17.652 1.00 68.62 86 GLY A N 1
ATOM 676 C CA . GLY A 1 86 ? 5.991 -9.078 -16.450 1.00 68.62 86 GLY A CA 1
ATOM 677 C C . GLY A 1 86 ? 4.861 -9.782 -15.710 1.00 68.62 86 GLY A C 1
ATOM 678 O O . GLY A 1 86 ? 3.695 -9.419 -15.845 1.00 68.62 86 GLY A O 1
ATOM 679 N N . VAL A 1 87 ? 5.204 -10.806 -14.929 1.00 72.94 87 VAL A N 1
ATOM 680 C CA . VAL A 1 87 ? 4.261 -11.484 -14.030 1.00 72.94 87 VAL A CA 1
ATOM 681 C C . VAL A 1 87 ? 4.433 -10.892 -12.638 1.00 72.94 87 VAL A C 1
ATOM 683 O O . VAL A 1 87 ? 5.525 -10.953 -12.083 1.00 72.94 87 VAL A O 1
ATOM 686 N N . GLN A 1 88 ? 3.361 -10.340 -12.067 1.00 70.25 88 GLN A N 1
ATOM 687 C CA . GLN A 1 88 ? 3.335 -9.925 -10.666 1.00 70.25 88 GLN A CA 1
ATOM 688 C C . GLN A 1 88 ? 2.532 -10.943 -9.860 1.00 70.25 88 GLN A C 1
ATOM 690 O 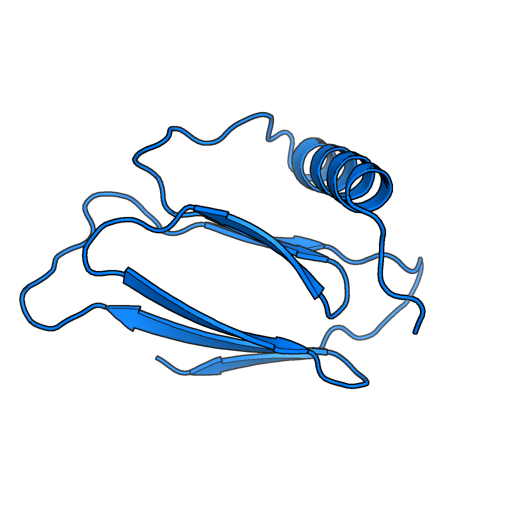O . GLN A 1 88 ? 1.308 -11.020 -9.968 1.00 70.25 88 GLN A O 1
ATOM 695 N N . ARG A 1 89 ? 3.223 -11.750 -9.050 1.00 75.38 89 ARG A N 1
ATOM 696 C CA . ARG A 1 89 ? 2.567 -12.717 -8.169 1.00 75.38 89 ARG A CA 1
ATOM 697 C C . ARG A 1 89 ? 2.201 -12.051 -6.845 1.00 75.38 89 ARG A C 1
ATOM 699 O O . ARG A 1 89 ? 3.080 -11.728 -6.048 1.00 75.38 89 ARG A O 1
ATOM 706 N N . ILE A 1 90 ? 0.900 -11.875 -6.615 1.00 77.06 90 ILE A N 1
ATOM 707 C CA . ILE A 1 90 ? 0.343 -11.304 -5.383 1.00 77.06 90 ILE A CA 1
ATOM 708 C C . ILE A 1 90 ? -0.281 -12.438 -4.569 1.00 77.06 90 ILE A C 1
ATOM 710 O O . ILE A 1 90 ? -1.218 -13.092 -5.023 1.00 77.06 90 ILE A O 1
ATOM 714 N N . ILE A 1 91 ? 0.255 -12.683 -3.372 1.00 78.56 91 ILE A N 1
ATOM 715 C CA . ILE A 1 91 ? -0.308 -13.636 -2.408 1.00 78.56 91 ILE A CA 1
ATOM 716 C C . ILE A 1 91 ? -0.809 -12.832 -1.214 1.00 78.56 91 ILE A C 1
ATOM 718 O O . ILE A 1 91 ? -0.020 -12.155 -0.546 1.00 78.56 91 ILE A O 1
ATOM 722 N N . THR A 1 92 ? -2.114 -12.911 -0.968 1.00 76.94 92 THR A N 1
ATOM 723 C CA . THR A 1 92 ? -2.800 -12.187 0.103 1.00 76.94 92 THR A CA 1
ATOM 724 C C . THR A 1 92 ? -3.417 -13.183 1.072 1.00 76.94 92 THR A C 1
ATOM 726 O O . THR A 1 92 ? -4.223 -14.013 0.664 1.00 76.94 92 THR A O 1
ATOM 729 N N . ASP A 1 93 ? -3.052 -13.065 2.347 1.00 80.44 93 ASP A N 1
ATOM 730 C CA . ASP A 1 93 ? -3.665 -13.790 3.462 1.00 80.44 93 ASP A CA 1
ATOM 731 C C . ASP A 1 93 ? -4.265 -12.779 4.449 1.00 80.44 93 ASP A C 1
ATOM 733 O O . ASP A 1 93 ? -3.639 -11.750 4.745 1.00 80.44 93 ASP A O 1
ATOM 737 N N . THR A 1 94 ? -5.468 -13.087 4.943 1.00 67.25 94 THR A N 1
ATOM 738 C CA . THR A 1 94 ? -6.245 -12.287 5.911 1.00 67.25 94 THR A CA 1
ATOM 739 C C . THR A 1 94 ? -6.343 -12.974 7.262 1.00 67.25 94 THR A C 1
ATOM 741 O O . THR A 1 94 ? -6.712 -14.171 7.256 1.00 67.25 94 THR A O 1
#

Secondary structure (DSSP, 8-state):
-PPPPHHHHHHHHHHHHHHTT-----TTS-EEEEETTEEEEEE--TTEEEEEEE-SSEEEEEEEEPTT---SSPPEEEEE--SSS---EEEEE-

Sequence (94 aa):
MPNLTSAEKEQLLAELLASINQHKFEPDIAHIEIHGNQVLNKNLVEGLIVESETLEDGVRVRIRVLRGFTLKNPVHFCFGLIPDNGVQRIITDT

pLDDT: mean 82.4, std 9.26, range [4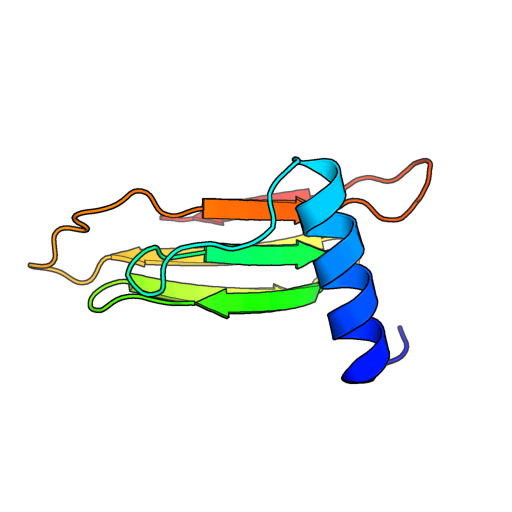8.59, 94.25]

Solvent-accessible surface area (backbone atoms only — not comparable to full-atom values): 5845 Å² total; per-residue (Å²): 129,84,83,78,50,73,67,58,39,52,53,52,48,52,53,52,32,51,76,72,75,39,89,77,77,60,93,84,40,27,34,36,37,31,46,65,38,41,78,64,50,72,45,76,43,91,47,54,46,77,49,77,46,70,48,99,62,16,34,43,42,40,46,45,73,41,90,94,55,78,78,91,54,72,73,46,76,45,79,38,81,77,61,100,72,79,78,80,49,77,53,80,54,118

Radius of gyration: 13.77 Å; Cα contacts (8 Å, |Δi|>4): 148; chains: 1; bounding box: 34×26×39 Å

Mean predicted aligned error: 6.38 Å

Nearest PDB structures (foldseek):
  1til-assembly1_B  TM=7.461E-01  e=5.342E+00  Geobacillus stearothermophilus

Foldseek 3Di:
DDDDDLVRLVVVVCVLCVVVVHHDDDLLEWEWEAEFQDTSDTRDHPQWDWDWDGDPQEIEIEIGGHPPDDRPHDHYYRYHYDDPDGDYDYDYDD